Protein AF-A0A5N5I1X7-F1 (afdb_monomer_lite)

InterPro domains:
  IPR004217 Tim10-like [PF02953] (13-69)
  IPR035427 Tim10-like domain superfamily [G3DSA:1.10.287.810] (3-75)
  IPR035427 Tim10-like domain superfamily [SSF144122] (21-71)

Secondary structure (DSSP, 8-state):
--GGGGG-HHHHHHHHHHHHHHHHHHHHHHHHHHHHHHH--S---SS--HHHHHHHHHHHHHHHHHHHHHHTTHHHHHHHHHHHHHHHHHHHHHHHHHHHHHHHHHHHHHHHHHHT--

pLDDT: mean 81.37, std 11.54, range [52.59, 96.69]

Organism: NCBI:txid2448454

Sequence (118 aa):
MDPSAMNNPELLNFINQEKERAMVNEMVGKLTNVCWDKCITGTPGSKFSSSESACLANCARRYLDMRQAALGRKKLDILFTFHKQINFSHQQYEAMARHHQELERAVIESVEEELGLG

Structure (mmCIF, N/CA/C/O backbone):
data_AF-A0A5N5I1X7-F1
#
_entry.id   AF-A0A5N5I1X7-F1
#
loop_
_atom_site.group_PDB
_atom_site.id
_atom_site.type_symbol
_atom_site.label_atom_id
_atom_site.label_alt_id
_atom_site.label_comp_id
_atom_site.label_asym_id
_atom_site.label_entity_id
_atom_site.label_seq_id
_atom_site.pdbx_PDB_ins_code
_atom_site.Cartn_x
_atom_site.Cartn_y
_atom_site.Cartn_z
_atom_site.occupancy
_atom_site.B_iso_or_equiv
_atom_site.auth_seq_id
_atom_site.auth_comp_id
_atom_site.auth_asym_id
_atom_site.auth_atom_id
_atom_site.pdbx_PDB_model_num
ATOM 1 N N . MET A 1 1 ? -16.367 -24.588 19.930 1.00 52.59 1 MET A N 1
ATOM 2 C CA . MET A 1 1 ? -15.413 -23.551 20.377 1.00 52.59 1 MET A CA 1
ATOM 3 C C . MET A 1 1 ? -16.070 -22.839 21.549 1.00 52.59 1 MET A C 1
ATOM 5 O O . MET A 1 1 ? -17.214 -22.436 21.393 1.00 52.59 1 MET A O 1
ATOM 9 N N . ASP A 1 2 ? -15.429 -22.807 22.718 1.00 54.34 2 ASP A N 1
ATOM 10 C CA . ASP A 1 2 ? -15.969 -22.167 23.930 1.00 54.34 2 ASP A CA 1
ATOM 11 C C . ASP A 1 2 ? -16.058 -20.636 23.722 1.00 54.34 2 ASP A C 1
ATOM 13 O O . ASP A 1 2 ? -15.030 -20.019 23.421 1.00 54.34 2 ASP A O 1
ATOM 17 N N . PRO A 1 3 ? -17.246 -20.006 23.840 1.00 61.91 3 PRO A N 1
ATOM 18 C CA . PRO A 1 3 ? -17.434 -18.564 23.629 1.00 61.91 3 PRO A CA 1
ATOM 19 C C . PRO A 1 3 ? -16.609 -17.677 24.575 1.00 61.91 3 PRO A C 1
ATOM 21 O O . PRO A 1 3 ? -16.346 -16.514 24.266 1.00 61.91 3 PRO A O 1
ATOM 24 N N . SER A 1 4 ? -16.179 -18.219 25.716 1.00 63.34 4 SER A N 1
ATOM 25 C CA . SER A 1 4 ? -15.484 -17.481 26.777 1.00 63.34 4 SER A CA 1
ATOM 26 C C . SER A 1 4 ? -14.036 -17.136 26.412 1.00 63.34 4 SER A C 1
ATOM 28 O O . SER A 1 4 ? -13.480 -16.165 26.923 1.00 63.34 4 SER A O 1
ATOM 30 N N . ALA A 1 5 ? -13.429 -17.878 25.478 1.00 61.69 5 ALA A N 1
ATOM 31 C CA . ALA A 1 5 ? -12.057 -17.638 25.034 1.00 61.69 5 ALA A CA 1
ATOM 32 C C . ALA A 1 5 ? -11.905 -16.318 24.251 1.00 61.69 5 ALA A C 1
ATOM 34 O O . ALA A 1 5 ? -10.857 -15.684 24.323 1.00 61.69 5 ALA A O 1
ATOM 35 N N . MET A 1 6 ? -12.952 -15.852 23.556 1.00 61.31 6 MET A N 1
ATOM 36 C CA . MET A 1 6 ? -12.893 -14.643 22.715 1.00 61.31 6 MET A CA 1
ATOM 37 C C . MET A 1 6 ? -12.810 -13.322 23.499 1.00 61.31 6 MET A C 1
ATOM 39 O O . MET A 1 6 ? -12.536 -12.289 22.896 1.00 61.31 6 MET A O 1
ATOM 43 N N . ASN A 1 7 ? -13.017 -13.341 24.820 1.00 72.06 7 ASN A N 1
ATOM 44 C CA . ASN A 1 7 ? -12.900 -12.163 25.688 1.00 72.06 7 ASN A CA 1
ATOM 45 C C . ASN A 1 7 ? -11.587 -12.120 26.490 1.00 72.06 7 ASN A C 1
ATOM 47 O O . ASN A 1 7 ? -11.411 -11.223 27.312 1.00 72.06 7 ASN A O 1
ATOM 51 N N . ASN A 1 8 ? -10.654 -13.056 26.271 1.00 84.69 8 ASN A N 1
ATOM 52 C CA . ASN A 1 8 ? -9.340 -12.987 26.908 1.00 84.69 8 ASN A CA 1
ATOM 53 C C . ASN A 1 8 ? -8.469 -11.921 26.196 1.00 84.69 8 ASN A C 1
ATOM 55 O O . ASN A 1 8 ? -8.126 -12.114 25.025 1.00 84.69 8 ASN A O 1
ATOM 59 N N . PRO A 1 9 ? -8.076 -10.820 26.868 1.00 86.69 9 PRO A N 1
ATOM 60 C CA . PRO A 1 9 ? -7.275 -9.754 26.260 1.00 86.69 9 PRO A CA 1
ATOM 61 C C . PRO A 1 9 ? -5.898 -10.229 25.773 1.00 86.69 9 PRO A C 1
ATOM 63 O O . PRO A 1 9 ? -5.399 -9.721 24.769 1.00 86.69 9 PRO A O 1
ATOM 66 N N . GLU A 1 10 ? -5.300 -11.226 26.427 1.00 89.44 10 GLU A N 1
ATOM 67 C CA . GLU A 1 10 ? -4.031 -11.826 26.002 1.00 89.44 10 GLU A CA 1
ATOM 68 C C . GLU A 1 10 ? -4.204 -12.620 24.703 1.00 89.44 10 GLU A C 1
ATOM 70 O O . GLU A 1 10 ? -3.420 -12.463 23.765 1.00 89.44 10 GLU A O 1
ATOM 75 N N . LEU A 1 11 ? -5.287 -13.399 24.601 1.00 88.06 11 LEU A N 1
ATOM 76 C CA . LEU A 1 11 ? -5.614 -14.131 23.379 1.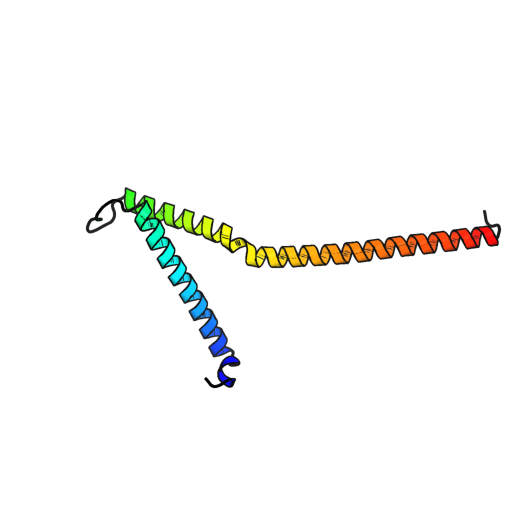00 88.06 11 LEU A CA 1
ATOM 77 C C . LEU A 1 11 ? -5.938 -13.176 22.224 1.00 88.06 11 LEU A C 1
ATOM 79 O O . LEU A 1 11 ? -5.495 -13.405 21.103 1.00 88.06 11 LEU A O 1
ATOM 83 N N . LEU A 1 12 ? -6.674 -12.092 22.482 1.00 87.50 12 LEU A N 1
ATOM 84 C CA . LEU A 1 12 ? -6.961 -11.066 21.475 1.00 87.50 12 LEU A CA 1
ATOM 85 C C . LEU A 1 12 ? -5.679 -10.395 20.970 1.00 87.50 12 LEU A C 1
ATOM 87 O O . LEU A 1 12 ? -5.527 -10.195 19.765 1.00 87.50 12 LEU A O 1
ATOM 91 N N . ASN A 1 13 ? -4.741 -10.083 21.867 1.00 89.88 13 ASN A N 1
ATOM 92 C CA . ASN A 1 13 ? -3.437 -9.543 21.492 1.00 89.88 13 ASN A CA 1
ATOM 93 C C . ASN A 1 13 ? -2.645 -10.535 20.625 1.00 89.88 13 ASN A C 1
ATOM 95 O O . ASN A 1 13 ? -2.148 -10.160 19.564 1.00 89.88 13 ASN A O 1
ATOM 99 N N . PHE A 1 14 ? -2.598 -11.808 21.023 1.00 90.19 14 PHE A N 1
ATOM 100 C CA . PHE A 1 14 ? -1.959 -12.868 20.244 1.00 90.19 14 PHE A CA 1
ATOM 101 C C . PHE A 1 14 ? -2.587 -13.026 18.849 1.00 90.19 14 PHE A C 1
ATOM 103 O O . PHE A 1 14 ? -1.879 -13.032 17.844 1.00 90.19 14 PHE A O 1
ATOM 110 N N . ILE A 1 15 ? -3.920 -13.072 18.762 1.00 90.62 15 ILE A N 1
ATOM 111 C CA . ILE A 1 15 ? -4.647 -13.152 17.486 1.00 90.62 15 ILE A CA 1
ATOM 112 C C . ILE A 1 15 ? -4.317 -11.952 16.592 1.00 90.62 15 ILE A C 1
ATOM 114 O O . ILE A 1 15 ? -4.127 -12.122 15.388 1.00 90.62 15 ILE A O 1
ATOM 118 N N . ASN A 1 16 ? -4.243 -10.744 17.155 1.00 85.44 16 ASN A N 1
ATOM 119 C CA . ASN A 1 16 ? -3.894 -9.550 16.390 1.00 85.44 16 ASN A CA 1
ATOM 120 C C . ASN A 1 16 ? -2.461 -9.623 15.843 1.00 85.44 16 ASN A C 1
ATOM 122 O O . ASN A 1 16 ? -2.260 -9.337 14.664 1.00 85.44 16 ASN A O 1
ATOM 126 N N . GLN A 1 17 ? -1.496 -10.076 16.646 1.00 89.56 17 GLN A N 1
ATOM 127 C CA . GLN A 1 17 ? -0.110 -10.265 16.204 1.00 89.56 17 GLN A CA 1
ATOM 128 C C . GLN A 1 17 ? 0.001 -11.313 15.090 1.00 89.56 17 GLN A C 1
ATOM 130 O O . GLN A 1 17 ? 0.632 -11.067 14.061 1.00 89.56 17 GLN A O 1
ATOM 135 N N . GLU A 1 18 ? -0.662 -12.461 15.240 1.00 92.12 18 GLU A N 1
ATOM 136 C CA . GLU A 1 18 ? -0.658 -13.503 14.208 1.00 92.12 18 GLU A CA 1
ATOM 137 C C . GLU A 1 18 ? -1.371 -13.050 12.931 1.00 92.12 18 GLU A C 1
ATOM 139 O O . GLU A 1 18 ? -0.938 -13.366 11.822 1.00 92.12 18 GLU A O 1
ATOM 144 N N . LYS A 1 19 ? -2.424 -12.238 13.057 1.00 85.06 19 LYS A N 1
ATOM 145 C CA . LYS A 1 19 ? -3.097 -11.620 11.913 1.00 85.06 19 LYS A CA 1
ATOM 146 C C . LYS A 1 19 ? -2.174 -10.659 11.168 1.00 85.06 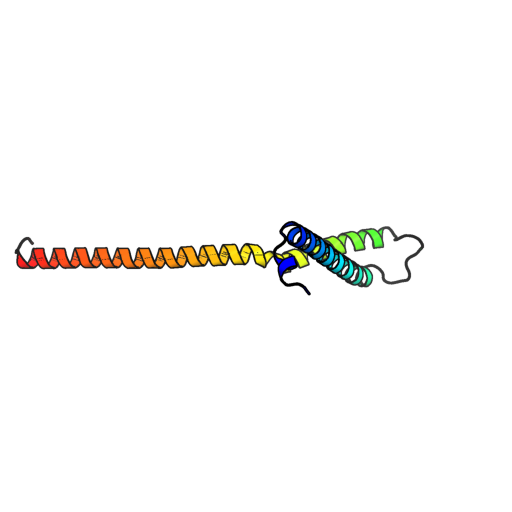19 LYS A C 1
ATOM 148 O O . LYS A 1 19 ? -2.118 -10.713 9.941 1.00 85.06 19 LYS A O 1
ATOM 153 N N . GLU A 1 20 ? -1.443 -9.803 11.878 1.00 82.75 20 GLU A N 1
ATOM 154 C CA . GLU A 1 20 ? -0.442 -8.918 11.270 1.00 82.75 20 GLU A CA 1
ATOM 155 C C . GLU A 1 20 ? 0.653 -9.724 10.566 1.00 82.75 20 GLU A C 1
ATOM 157 O O . GLU A 1 20 ? 0.985 -9.452 9.409 1.00 82.75 20 GLU A O 1
ATOM 162 N N . ARG A 1 21 ? 1.151 -10.781 11.213 1.00 86.62 21 ARG A N 1
ATOM 163 C CA . ARG A 1 21 ? 2.153 -11.682 10.640 1.00 86.62 21 ARG A CA 1
ATOM 164 C C . ARG A 1 21 ? 1.649 -12.378 9.375 1.00 86.62 21 ARG A C 1
ATOM 166 O O . ARG A 1 21 ? 2.365 -12.424 8.375 1.00 86.62 21 ARG A O 1
ATOM 173 N N . ALA A 1 22 ? 0.412 -12.869 9.386 1.00 89.62 22 ALA A N 1
ATOM 174 C CA . ALA A 1 22 ? -0.227 -13.478 8.224 1.00 89.62 22 ALA A CA 1
ATOM 175 C C . ALA A 1 22 ? -0.366 -12.481 7.063 1.00 89.62 22 ALA A C 1
ATOM 177 O O . ALA A 1 22 ? -0.054 -12.824 5.923 1.00 89.62 22 ALA A O 1
ATOM 178 N N . MET A 1 23 ? -0.751 -11.231 7.348 1.00 83.56 23 MET A N 1
ATOM 179 C CA . MET A 1 23 ? -0.830 -10.168 6.340 1.00 83.56 23 MET A CA 1
ATOM 180 C C . MET A 1 23 ? 0.535 -9.849 5.721 1.00 83.56 23 MET A C 1
ATOM 182 O O . MET A 1 23 ? 0.635 -9.689 4.502 1.00 83.56 23 MET A O 1
ATOM 186 N N . VAL A 1 24 ? 1.594 -9.772 6.535 1.00 84.50 24 VAL A N 1
ATOM 187 C CA . VAL A 1 24 ? 2.963 -9.555 6.040 1.00 84.50 24 VAL A CA 1
ATOM 188 C C . VAL A 1 24 ? 3.407 -10.724 5.164 1.00 84.50 24 VAL A C 1
ATOM 190 O O . VAL A 1 24 ? 3.907 -10.496 4.065 1.00 84.50 24 VAL A O 1
ATOM 193 N N . ASN A 1 25 ? 3.165 -11.963 5.593 1.00 88.69 25 ASN A N 1
ATOM 194 C CA . ASN A 1 25 ? 3.511 -13.156 4.818 1.00 88.69 25 ASN A CA 1
ATOM 195 C C . ASN A 1 25 ? 2.783 -13.196 3.465 1.00 88.69 25 ASN A C 1
ATOM 197 O O . ASN A 1 25 ? 3.400 -13.480 2.437 1.00 88.69 25 ASN A O 1
ATOM 201 N N . GLU A 1 26 ? 1.493 -12.853 3.437 1.00 88.62 26 GLU A N 1
ATOM 202 C CA . GLU A 1 26 ? 0.721 -12.750 2.195 1.00 88.62 26 GLU A CA 1
ATOM 203 C C . GLU A 1 26 ? 1.287 -11.661 1.269 1.00 88.62 26 GLU A C 1
ATOM 205 O O . GLU A 1 26 ? 1.423 -11.861 0.058 1.00 88.62 26 GLU A O 1
ATOM 210 N N . MET A 1 27 ? 1.644 -10.502 1.832 1.00 86.44 27 MET A N 1
ATOM 211 C CA . MET A 1 27 ? 2.246 -9.407 1.076 1.00 86.44 27 MET A CA 1
ATOM 212 C C . MET A 1 27 ? 3.590 -9.814 0.470 1.00 86.44 27 MET A C 1
ATOM 214 O O . MET A 1 27 ? 3.816 -9.538 -0.709 1.00 86.44 27 MET A O 1
ATOM 218 N N . VAL A 1 28 ? 4.450 -10.470 1.254 1.00 88.12 28 VAL A N 1
ATOM 219 C CA . VAL A 1 28 ? 5.748 -10.986 0.802 1.00 88.12 28 VAL A CA 1
ATOM 220 C C . VAL A 1 28 ? 5.547 -11.982 -0.333 1.00 88.12 28 VAL A C 1
ATOM 222 O O . VAL A 1 28 ? 6.151 -11.799 -1.382 1.00 88.12 28 VAL A O 1
ATOM 225 N N . GLY A 1 29 ? 4.639 -12.954 -0.194 1.00 90.31 29 GLY A N 1
ATOM 226 C CA . GLY A 1 29 ? 4.362 -13.924 -1.259 1.00 90.31 29 GLY A CA 1
ATOM 227 C C . GLY A 1 29 ? 3.910 -13.267 -2.568 1.00 90.31 29 GLY A C 1
ATOM 228 O O . GLY A 1 29 ? 4.404 -13.603 -3.644 1.00 90.31 29 GLY A O 1
ATOM 229 N N . LYS A 1 30 ? 3.022 -12.266 -2.493 1.00 88.50 30 LYS A N 1
ATOM 230 C CA . LYS A 1 30 ? 2.581 -11.514 -3.681 1.00 88.50 30 LYS A CA 1
ATOM 231 C C . LYS A 1 30 ? 3.706 -10.693 -4.309 1.00 88.50 30 LYS A C 1
ATOM 233 O O . LYS A 1 30 ? 3.820 -10.668 -5.531 1.00 88.50 30 LYS A O 1
ATOM 238 N N . LEU A 1 31 ? 4.518 -10.030 -3.487 1.00 89.12 31 LEU A N 1
ATOM 239 C CA . LEU A 1 31 ? 5.685 -9.278 -3.943 1.00 89.12 31 LEU A CA 1
ATOM 240 C C . LEU A 1 31 ? 6.671 -10.209 -4.650 1.00 89.12 31 LEU A C 1
ATOM 242 O O . LEU A 1 31 ? 7.104 -9.890 -5.754 1.00 89.12 31 LEU A O 1
ATOM 246 N N . THR A 1 32 ? 6.967 -11.368 -4.054 1.00 89.62 32 THR A N 1
ATOM 247 C CA . THR A 1 32 ? 7.841 -12.388 -4.637 1.00 89.62 32 THR A CA 1
ATOM 248 C C . THR A 1 32 ? 7.343 -12.806 -6.011 1.00 89.62 32 THR A C 1
ATOM 250 O O . THR A 1 32 ? 8.108 -12.688 -6.957 1.00 89.62 32 THR A O 1
ATOM 253 N N . ASN A 1 33 ? 6.072 -13.193 -6.156 1.00 92.81 33 ASN A N 1
ATOM 254 C CA . ASN A 1 33 ? 5.528 -13.617 -7.451 1.00 92.81 33 ASN A CA 1
ATOM 255 C C . ASN A 1 33 ? 5.616 -12.503 -8.506 1.00 92.81 33 ASN A C 1
ATOM 257 O O . ASN A 1 33 ? 6.170 -12.699 -9.582 1.00 92.81 33 ASN A O 1
ATOM 261 N N . VAL A 1 34 ? 5.138 -11.298 -8.176 1.00 93.88 34 VAL A N 1
ATOM 262 C CA . VAL A 1 34 ? 5.120 -10.169 -9.121 1.00 93.88 34 VAL A CA 1
ATOM 263 C C . VAL A 1 34 ? 6.527 -9.757 -9.546 1.00 93.88 34 VAL A C 1
ATOM 265 O O . VAL A 1 34 ? 6.751 -9.436 -10.714 1.00 93.88 34 VAL A O 1
ATOM 268 N N . CYS A 1 35 ? 7.469 -9.708 -8.605 1.00 92.56 35 CYS A N 1
ATOM 269 C CA . CYS A 1 35 ? 8.832 -9.293 -8.904 1.00 92.56 35 CYS A CA 1
ATOM 270 C C . CYS A 1 35 ? 9.649 -10.391 -9.568 1.00 92.56 35 CYS A C 1
ATOM 272 O O . CYS A 1 35 ? 10.503 -10.071 -10.392 1.00 92.56 35 CYS A O 1
ATOM 274 N N . TRP A 1 36 ? 9.352 -11.655 -9.279 1.00 93.94 36 TRP A N 1
ATOM 275 C CA . TRP A 1 36 ? 9.934 -12.787 -9.982 1.00 93.94 36 TRP A CA 1
ATOM 276 C C . TRP A 1 36 ? 9.608 -12.725 -11.474 1.00 93.94 36 TRP A C 1
ATOM 278 O O . TRP A 1 36 ? 10.527 -12.613 -12.279 1.00 93.94 36 TRP A O 1
ATOM 288 N N . ASP A 1 37 ? 8.323 -12.641 -11.832 1.00 94.06 37 ASP A N 1
ATOM 289 C CA . ASP A 1 37 ? 7.873 -12.612 -13.233 1.00 94.06 37 ASP A CA 1
ATOM 290 C C . ASP A 1 37 ? 8.436 -11.423 -14.029 1.00 94.06 37 ASP A C 1
ATOM 292 O O . ASP A 1 37 ? 8.582 -11.481 -15.249 1.00 94.06 37 ASP A O 1
ATOM 296 N N . LYS A 1 38 ? 8.737 -10.311 -13.348 1.00 93.94 38 LYS A N 1
ATOM 297 C CA . LYS A 1 38 ? 9.266 -9.092 -13.977 1.00 93.94 38 LYS A CA 1
ATOM 298 C C . LYS A 1 38 ? 10.779 -9.087 -14.127 1.00 93.94 38 LYS A C 1
ATOM 300 O O . LYS A 1 38 ? 11.281 -8.491 -15.076 1.00 93.94 38 LYS A O 1
ATOM 305 N N . CYS A 1 39 ? 11.493 -9.655 -13.163 1.00 92.38 39 CYS A N 1
ATOM 306 C CA . CYS A 1 39 ? 12.941 -9.504 -13.066 1.00 92.38 39 CYS A CA 1
ATOM 307 C C . CYS A 1 39 ? 13.708 -10.753 -13.486 1.00 92.38 39 CYS A C 1
ATOM 309 O O . CYS A 1 39 ? 14.856 -10.629 -13.905 1.00 92.38 39 CYS A O 1
ATOM 311 N N . ILE A 1 40 ? 13.095 -11.932 -13.386 1.00 93.50 40 ILE A N 1
ATOM 312 C CA . ILE A 1 40 ? 13.737 -13.215 -13.657 1.00 93.50 40 ILE A CA 1
ATOM 313 C C . ILE A 1 40 ? 13.160 -13.774 -14.958 1.00 93.50 40 ILE A C 1
ATOM 315 O O . ILE A 1 40 ? 12.062 -14.318 -14.997 1.00 93.50 40 ILE A O 1
ATOM 319 N N . THR A 1 41 ? 13.900 -13.599 -16.052 1.00 87.00 41 THR A N 1
ATOM 320 C CA . THR A 1 41 ? 13.464 -13.969 -17.415 1.00 87.00 41 THR A CA 1
ATOM 321 C C . THR A 1 41 ? 14.001 -15.323 -17.884 1.00 87.00 41 THR A C 1
ATOM 323 O O . THR A 1 41 ? 13.635 -15.805 -18.954 1.00 87.00 41 THR A O 1
ATOM 326 N N . GLY A 1 42 ? 14.855 -15.956 -17.082 1.00 82.38 42 GLY A N 1
ATOM 327 C CA . GLY A 1 42 ? 15.440 -17.266 -17.341 1.00 82.38 42 GLY A CA 1
ATOM 328 C C . GLY A 1 42 ? 15.671 -18.026 -16.041 1.00 82.38 42 GLY A C 1
ATOM 329 O O . GLY A 1 42 ? 15.225 -17.604 -14.980 1.00 82.38 42 GLY A O 1
ATOM 330 N N . THR A 1 43 ? 16.373 -19.157 -16.109 1.00 83.00 43 THR A N 1
ATOM 331 C CA . THR A 1 43 ? 16.780 -19.870 -14.890 1.00 83.00 43 THR A CA 1
ATOM 332 C C . THR A 1 43 ? 17.916 -19.089 -14.222 1.00 83.00 43 THR A C 1
ATOM 334 O O . THR A 1 43 ? 18.982 -18.972 -14.833 1.00 83.00 43 THR A O 1
ATOM 337 N N . PRO A 1 44 ? 17.723 -18.539 -13.009 1.00 75.19 44 PRO A N 1
ATOM 338 C CA . PRO A 1 44 ? 18.792 -17.838 -12.317 1.00 75.19 44 PRO A CA 1
ATOM 339 C C . PRO A 1 44 ?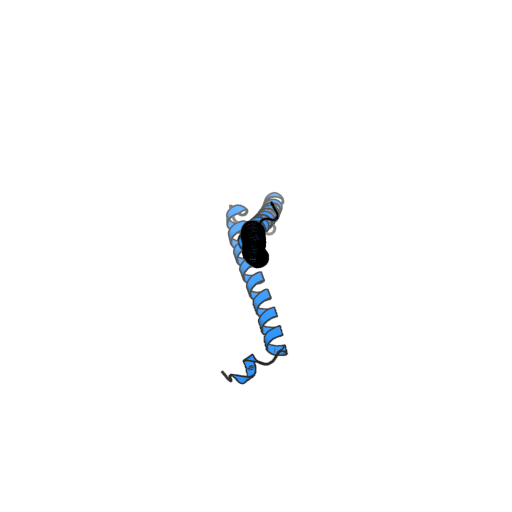 19.916 -18.816 -11.954 1.00 75.19 44 PRO A C 1
ATOM 341 O O . PRO A 1 44 ? 19.684 -20.003 -11.718 1.00 75.19 44 PRO A O 1
ATOM 344 N N . GLY A 1 45 ? 21.150 -18.313 -11.918 1.00 75.88 45 GLY A N 1
ATOM 345 C CA . GLY A 1 45 ? 22.301 -19.090 -11.464 1.00 75.88 45 GLY A CA 1
ATOM 346 C C . GLY A 1 45 ? 22.262 -19.362 -9.954 1.00 75.88 45 GLY A C 1
ATOM 347 O O . GLY A 1 45 ? 21.275 -19.108 -9.270 1.00 75.88 45 GLY A O 1
ATOM 348 N N . SER A 1 46 ? 23.385 -19.807 -9.385 1.00 85.88 46 SER A N 1
ATOM 349 C CA . SER A 1 46 ? 23.520 -19.994 -7.927 1.00 85.88 46 SER A CA 1
ATOM 350 C C . SER A 1 46 ? 23.359 -18.700 -7.115 1.00 85.88 46 SER A C 1
ATOM 352 O O . SER A 1 46 ? 23.197 -18.746 -5.895 1.00 85.88 46 SER A O 1
ATOM 354 N N . LYS A 1 47 ? 23.419 -17.544 -7.785 1.00 86.31 47 LYS A N 1
ATOM 355 C CA . LYS A 1 47 ? 23.176 -16.207 -7.245 1.00 86.31 47 LYS A CA 1
ATOM 356 C C . LYS A 1 47 ? 22.491 -15.359 -8.309 1.00 86.31 47 LYS A C 1
ATOM 358 O O . LYS A 1 47 ? 22.713 -15.570 -9.501 1.00 86.31 47 LYS A O 1
ATOM 363 N N . PHE A 1 48 ? 21.733 -14.362 -7.866 1.00 88.19 48 PHE A N 1
ATOM 364 C CA . PHE A 1 48 ? 21.250 -13.316 -8.755 1.00 88.19 48 PHE A CA 1
ATOM 365 C C . PHE A 1 48 ? 22.423 -12.501 -9.296 1.00 88.19 48 PHE A C 1
ATOM 367 O O . PHE A 1 48 ? 2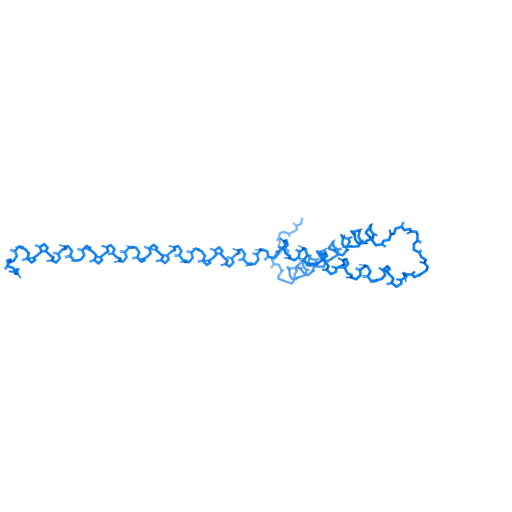3.359 -12.156 -8.569 1.00 88.19 48 PHE A O 1
ATOM 374 N N . SER A 1 49 ? 22.348 -12.167 -10.576 1.00 90.25 49 SER A N 1
ATOM 375 C CA . SER A 1 49 ? 23.214 -11.173 -11.191 1.00 90.25 49 SER A CA 1
ATOM 376 C C . SER A 1 49 ? 22.982 -9.787 -10.571 1.00 90.25 49 SER A C 1
ATOM 378 O O . SER A 1 49 ? 22.013 -9.537 -9.840 1.00 90.25 49 SER A O 1
ATOM 380 N N . SER A 1 50 ? 23.885 -8.850 -10.856 1.00 93.19 50 SER A N 1
ATOM 381 C CA . SER A 1 50 ? 23.765 -7.469 -10.381 1.00 93.19 50 SER A CA 1
ATOM 382 C C . SER A 1 50 ? 22.510 -6.776 -10.923 1.00 93.19 50 SER A C 1
ATOM 384 O O . SER A 1 50 ? 21.855 -6.038 -10.186 1.00 93.19 50 SER A O 1
ATOM 386 N N . SER A 1 51 ? 22.133 -7.051 -12.174 1.00 93.12 51 SER A N 1
ATOM 387 C CA . SER A 1 51 ? 20.927 -6.505 -12.802 1.00 93.12 51 SER A CA 1
ATOM 388 C C . SER A 1 51 ? 19.646 -7.107 -12.222 1.00 93.12 51 SER A C 1
ATOM 390 O O . SER A 1 51 ? 18.713 -6.359 -11.937 1.00 93.12 51 SER A O 1
ATOM 392 N N . GLU A 1 52 ? 19.605 -8.418 -11.968 1.00 91.81 52 GLU A N 1
ATOM 393 C CA . GLU A 1 52 ? 18.459 -9.080 -11.322 1.00 91.81 52 GLU A CA 1
ATOM 394 C C . GLU A 1 52 ? 18.253 -8.564 -9.896 1.00 91.81 52 GLU A C 1
ATOM 396 O O . GLU A 1 52 ? 17.140 -8.197 -9.525 1.00 91.81 52 GLU A O 1
ATOM 401 N N . SER A 1 53 ? 19.331 -8.445 -9.115 1.00 94.00 53 SER A N 1
ATOM 402 C CA . SER A 1 53 ? 19.271 -7.915 -7.747 1.00 94.00 53 SER A CA 1
ATOM 403 C C . SER A 1 53 ? 18.771 -6.467 -7.719 1.00 94.00 53 SER A C 1
ATOM 405 O O . SER A 1 53 ? 17.903 -6.117 -6.917 1.00 94.00 53 SER A O 1
ATOM 407 N N . ALA A 1 54 ? 19.272 -5.625 -8.631 1.00 95.81 54 ALA A N 1
ATOM 408 C CA . ALA A 1 54 ? 18.811 -4.247 -8.776 1.00 95.81 54 ALA A CA 1
ATOM 409 C C . ALA A 1 54 ? 17.345 -4.176 -9.237 1.00 95.81 54 ALA A C 1
ATOM 411 O O . ALA A 1 54 ? 16.578 -3.352 -8.734 1.00 95.81 54 ALA A O 1
ATOM 412 N N . CYS A 1 55 ? 16.925 -5.049 -10.157 1.00 94.38 55 CYS A N 1
ATOM 413 C CA . CYS A 1 55 ? 15.536 -5.134 -10.597 1.00 94.38 55 CYS A CA 1
ATOM 414 C C . CYS A 1 55 ? 14.609 -5.525 -9.443 1.00 94.38 55 CYS A C 1
ATOM 416 O O . CYS A 1 55 ? 13.615 -4.840 -9.210 1.00 94.38 55 CYS A O 1
ATOM 418 N N . LEU A 1 56 ? 14.951 -6.570 -8.682 1.00 95.00 56 LEU A N 1
ATOM 419 C CA . LEU A 1 56 ? 14.158 -7.046 -7.546 1.00 95.00 56 LEU A CA 1
ATOM 420 C C . LEU A 1 56 ? 13.996 -5.958 -6.478 1.00 95.00 56 LEU A C 1
ATOM 422 O O . LEU A 1 56 ? 12.880 -5.728 -6.012 1.00 95.00 56 LEU A O 1
ATOM 426 N N . ALA A 1 57 ? 15.070 -5.233 -6.144 1.00 94.88 57 ALA A N 1
ATOM 427 C CA . ALA A 1 57 ? 15.016 -4.118 -5.198 1.00 94.88 57 ALA A CA 1
ATOM 428 C C . ALA A 1 57 ? 14.082 -2.991 -5.680 1.00 94.88 57 ALA A C 1
ATOM 430 O O . ALA A 1 57 ? 13.232 -2.509 -4.924 1.00 94.88 57 ALA A O 1
ATOM 431 N N . ASN A 1 58 ? 14.189 -2.608 -6.956 1.00 96.69 58 ASN A N 1
ATOM 432 C CA . ASN A 1 58 ? 13.327 -1.590 -7.558 1.00 96.69 58 ASN A CA 1
ATOM 433 C C . ASN A 1 58 ? 11.864 -2.04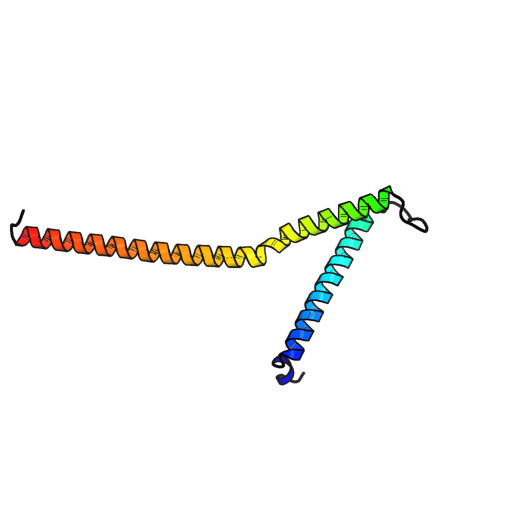6 -7.640 1.00 96.69 58 ASN A C 1
ATOM 435 O O . ASN A 1 58 ? 10.956 -1.285 -7.296 1.00 96.69 58 ASN A O 1
ATOM 439 N N . CYS A 1 59 ? 11.623 -3.290 -8.052 1.00 93.25 59 CYS A N 1
ATOM 440 C CA . CYS A 1 59 ? 10.289 -3.867 -8.127 1.00 93.25 59 CYS A CA 1
ATOM 441 C C . CYS A 1 59 ? 9.625 -3.922 -6.748 1.00 93.25 59 CYS A C 1
ATOM 443 O O . CYS A 1 59 ? 8.495 -3.456 -6.603 1.00 93.25 59 CYS A O 1
ATOM 445 N N . ALA A 1 60 ? 10.338 -4.408 -5.727 1.00 93.12 60 ALA A N 1
ATOM 446 C CA . ALA A 1 60 ? 9.846 -4.467 -4.356 1.00 93.12 60 ALA A CA 1
ATOM 447 C C . ALA A 1 60 ? 9.448 -3.075 -3.848 1.00 93.12 60 ALA A C 1
ATOM 449 O O . ALA A 1 60 ? 8.347 -2.899 -3.323 1.00 93.12 60 ALA A O 1
ATOM 450 N N . ARG A 1 61 ? 10.301 -2.064 -4.072 1.00 91.81 61 ARG A N 1
ATOM 451 C CA . ARG A 1 61 ? 10.012 -0.677 -3.689 1.00 91.81 61 ARG A CA 1
ATOM 452 C C . ARG A 1 61 ? 8.743 -0.158 -4.366 1.00 91.81 61 ARG A C 1
ATOM 454 O O . ARG A 1 61 ? 7.846 0.326 -3.686 1.00 91.81 61 ARG A O 1
ATOM 461 N N . ARG A 1 62 ? 8.635 -0.308 -5.689 1.00 92.50 62 ARG A N 1
ATOM 462 C CA . ARG A 1 62 ? 7.470 0.149 -6.468 1.00 92.50 62 ARG A CA 1
ATOM 463 C C . ARG A 1 62 ? 6.187 -0.598 -6.119 1.00 92.50 62 ARG A C 1
ATOM 465 O O . ARG A 1 62 ? 5.127 0.020 -6.070 1.00 92.50 62 ARG A O 1
ATOM 472 N N . TYR A 1 63 ? 6.271 -1.898 -5.849 1.00 89.00 63 TYR A N 1
ATOM 473 C CA . TYR A 1 63 ? 5.133 -2.691 -5.400 1.00 89.00 63 TYR A CA 1
ATOM 474 C C . TYR A 1 63 ? 4.624 -2.183 -4.050 1.00 89.00 63 TYR A C 1
ATOM 476 O O . TYR A 1 63 ? 3.432 -1.923 -3.913 1.00 89.00 63 TYR A O 1
ATOM 484 N N . LEU A 1 64 ? 5.512 -1.963 -3.077 1.00 87.00 64 LEU A N 1
ATOM 485 C CA . LEU A 1 64 ? 5.128 -1.410 -1.778 1.00 87.00 64 LEU A CA 1
ATOM 486 C C . LEU A 1 64 ? 4.541 -0.002 -1.907 1.00 87.00 64 LEU A C 1
ATOM 488 O O . LEU A 1 64 ? 3.496 0.244 -1.317 1.00 87.00 64 LEU A O 1
ATOM 492 N N . ASP A 1 65 ? 5.127 0.876 -2.725 1.00 86.25 65 ASP A N 1
ATOM 493 C CA . ASP A 1 65 ? 4.592 2.224 -2.965 1.00 86.25 65 ASP A CA 1
ATOM 494 C C . ASP A 1 65 ? 3.174 2.166 -3.574 1.00 86.25 65 ASP A C 1
ATOM 496 O O . ASP A 1 65 ? 2.265 2.867 -3.129 1.00 86.25 65 ASP A O 1
ATOM 500 N N . MET A 1 66 ? 2.940 1.274 -4.546 1.00 86.38 66 MET A N 1
ATOM 501 C CA . MET A 1 66 ? 1.620 1.064 -5.154 1.00 86.38 66 MET A CA 1
ATOM 502 C C . MET A 1 66 ? 0.613 0.478 -4.158 1.00 86.38 66 MET A C 1
ATOM 504 O O . MET A 1 66 ? -0.527 0.939 -4.079 1.00 86.38 66 MET A O 1
ATOM 508 N N . ARG A 1 67 ? 1.021 -0.521 -3.367 1.00 79.94 67 ARG A N 1
ATOM 509 C CA . ARG A 1 67 ? 0.166 -1.138 -2.346 1.00 79.94 67 ARG A CA 1
ATOM 510 C C . ARG A 1 67 ? -0.152 -0.158 -1.227 1.00 79.94 67 ARG A C 1
ATOM 512 O O . ARG A 1 67 ? -1.286 -0.146 -0.768 1.00 79.94 67 ARG A O 1
ATOM 519 N N . GLN A 1 68 ? 0.793 0.686 -0.825 1.00 76.75 68 GLN A N 1
ATOM 520 C CA . GLN A 1 68 ? 0.569 1.761 0.139 1.00 76.75 68 GLN A CA 1
ATOM 521 C C . GLN A 1 68 ? -0.346 2.842 -0.429 1.00 76.75 68 GLN A C 1
ATOM 523 O O . GLN A 1 68 ? -1.242 3.281 0.277 1.00 76.75 68 GLN A O 1
ATOM 528 N N . ALA A 1 69 ? -0.216 3.214 -1.703 1.00 74.75 69 ALA A N 1
ATOM 529 C CA . ALA A 1 69 ? -1.169 4.116 -2.349 1.00 74.75 69 ALA A CA 1
ATOM 530 C C . ALA A 1 69 ? -2.585 3.504 -2.430 1.00 74.75 69 ALA A C 1
ATOM 532 O O . ALA A 1 69 ? -3.580 4.200 -2.234 1.00 74.75 69 ALA A O 1
ATOM 533 N N . ALA A 1 70 ? -2.690 2.189 -2.656 1.00 68.06 70 ALA A N 1
ATOM 534 C CA . ALA A 1 70 ? -3.964 1.470 -2.698 1.00 68.06 70 ALA A CA 1
ATOM 535 C C . ALA A 1 70 ? -4.597 1.254 -1.305 1.00 68.06 70 ALA A C 1
ATOM 537 O O . ALA A 1 70 ? -5.818 1.331 -1.166 1.00 68.06 70 ALA A O 1
ATOM 538 N N . LEU A 1 71 ? -3.784 0.981 -0.276 1.00 65.69 71 LEU A N 1
ATOM 539 C CA . LEU A 1 71 ? -4.208 0.712 1.109 1.00 65.69 71 LEU A CA 1
ATOM 540 C C . LEU A 1 71 ? -4.289 1.973 1.982 1.00 65.69 71 LEU A C 1
ATOM 542 O O . LEU A 1 71 ? -5.018 1.985 2.975 1.00 65.69 71 LEU A O 1
ATOM 546 N N . GLY A 1 72 ? -3.579 3.038 1.608 1.00 55.72 72 GLY A N 1
ATOM 547 C CA . GLY A 1 72 ? -3.406 4.294 2.347 1.00 55.72 72 GLY A CA 1
ATOM 548 C C . GLY A 1 72 ? -4.679 5.111 2.539 1.00 55.72 72 GLY A C 1
ATOM 549 O O . GLY A 1 72 ? -4.642 6.182 3.135 1.00 55.72 72 GLY A O 1
ATOM 550 N N . ARG A 1 73 ? -5.821 4.596 2.089 1.00 57.81 73 ARG A N 1
ATOM 551 C CA . ARG A 1 73 ? -7.119 5.227 2.275 1.00 57.81 73 ARG A CA 1
ATOM 552 C C . ARG A 1 73 ? -7.836 4.819 3.560 1.00 57.81 73 ARG A C 1
ATOM 554 O O . ARG A 1 73 ? -8.618 5.600 4.049 1.00 57.81 73 ARG A O 1
ATOM 561 N N . LYS A 1 74 ? -7.531 3.712 4.251 1.00 57.06 74 LYS A N 1
ATOM 562 C CA . LYS A 1 74 ? -8.400 3.318 5.393 1.00 57.06 74 LYS A CA 1
ATOM 563 C C . LYS A 1 74 ? -8.353 4.243 6.621 1.00 57.06 74 LYS A C 1
ATOM 565 O O . LYS A 1 74 ? -9.395 4.581 7.168 1.00 57.06 74 LYS A O 1
ATOM 570 N N . LYS A 1 75 ? -7.163 4.655 7.070 1.00 55.50 75 LYS A N 1
ATOM 571 C CA . LYS A 1 75 ? -7.020 5.554 8.237 1.00 55.50 75 LYS A CA 1
ATOM 572 C C . LYS A 1 75 ? -7.363 7.001 7.879 1.00 55.50 75 LYS A C 1
ATOM 574 O O . LYS A 1 75 ? -7.939 7.723 8.687 1.00 55.50 75 LYS A O 1
ATOM 579 N N . LEU A 1 76 ? -7.019 7.388 6.652 1.00 56.16 76 LEU A N 1
ATOM 580 C CA . LEU A 1 76 ? -7.256 8.718 6.121 1.00 56.16 76 LEU A CA 1
ATOM 581 C C . LEU A 1 76 ? -8.746 8.919 5.802 1.00 56.16 76 LEU A C 1
ATOM 583 O O . LEU A 1 76 ? -9.300 9.913 6.238 1.00 56.16 76 LEU A O 1
ATOM 587 N N . ASP A 1 77 ? -9.433 7.948 5.192 1.00 61.47 77 ASP A N 1
ATOM 588 C CA . ASP A 1 77 ? -10.878 7.996 4.910 1.00 61.47 77 ASP A CA 1
ATOM 589 C C . ASP A 1 77 ? -11.702 8.129 6.188 1.00 61.47 77 ASP A C 1
ATOM 591 O O . ASP A 1 77 ? -12.673 8.874 6.197 1.00 61.47 77 ASP A O 1
ATOM 595 N N . ILE A 1 78 ? -11.319 7.457 7.279 1.00 65.88 78 ILE A N 1
ATOM 596 C CA . ILE A 1 78 ? -11.993 7.620 8.573 1.00 65.88 78 ILE A CA 1
ATOM 597 C C . ILE A 1 78 ? -11.817 9.059 9.066 1.00 65.88 78 ILE A C 1
ATOM 599 O O . ILE A 1 78 ? -12.813 9.714 9.351 1.00 65.88 78 ILE A O 1
ATOM 603 N N . LEU A 1 79 ? -10.589 9.594 9.091 1.00 64.25 79 LEU A N 1
ATOM 604 C CA . LEU A 1 79 ? -10.352 10.990 9.479 1.00 64.25 79 LEU A CA 1
ATOM 605 C C . LEU A 1 79 ? -11.057 11.997 8.558 1.00 64.25 79 LEU A C 1
ATOM 607 O O . LEU A 1 79 ? -11.627 12.959 9.057 1.00 64.25 79 LEU A O 1
ATOM 611 N N . PHE A 1 80 ? -11.066 11.779 7.243 1.00 64.31 80 PHE A N 1
ATOM 612 C CA . PHE A 1 80 ? -11.767 12.633 6.282 1.00 64.31 80 PHE A CA 1
ATOM 613 C C . PHE A 1 80 ? -13.284 12.524 6.426 1.00 64.31 80 PHE A C 1
ATOM 615 O O . PHE A 1 80 ? -13.970 13.534 6.317 1.00 64.31 80 PHE A O 1
ATOM 622 N N . THR A 1 81 ? -13.814 11.336 6.719 1.00 60.38 81 THR A N 1
ATOM 623 C CA . THR A 1 81 ? -15.242 11.126 6.991 1.00 60.38 81 THR A CA 1
ATOM 624 C C . THR A 1 81 ? -15.638 11.800 8.302 1.00 60.38 81 THR A C 1
ATOM 626 O O . THR A 1 81 ? -16.629 12.519 8.326 1.00 60.38 81 THR A O 1
ATOM 629 N N . PHE A 1 82 ? -14.834 11.669 9.363 1.00 70.88 82 PHE A N 1
ATOM 630 C CA . PHE A 1 82 ? -15.045 12.374 10.631 1.00 70.88 82 PHE A CA 1
ATOM 631 C C . PHE A 1 82 ? -14.929 13.893 10.470 1.00 70.88 82 PHE A C 1
ATOM 633 O O . PHE A 1 82 ? -15.789 14.619 10.953 1.00 70.88 82 PHE A O 1
ATOM 640 N N . HIS A 1 83 ? -13.923 14.389 9.748 1.00 78.56 83 HIS A N 1
ATOM 641 C CA . HIS A 1 83 ? -13.753 15.818 9.480 1.00 78.56 83 HIS A CA 1
ATOM 642 C C . HIS A 1 83 ? -14.910 16.379 8.642 1.00 78.56 83 HIS A C 1
ATOM 644 O O . HIS A 1 83 ? -15.452 17.434 8.960 1.00 78.56 83 HIS A O 1
ATOM 650 N N . LYS A 1 84 ? -15.357 15.643 7.616 1.00 72.81 84 LYS A N 1
ATOM 651 C CA . LYS A 1 84 ? -16.535 15.997 6.815 1.00 72.81 84 LYS A CA 1
ATOM 652 C C . LYS A 1 84 ? -17.813 15.997 7.657 1.00 72.81 84 LYS A C 1
ATOM 654 O O . LYS A 1 84 ? -18.616 16.911 7.508 1.00 72.81 84 LYS A O 1
ATOM 659 N N . GLN A 1 85 ? -17.980 15.024 8.555 1.00 71.88 85 GLN A N 1
ATOM 660 C CA . GLN A 1 85 ? -19.121 14.950 9.469 1.00 71.88 85 GLN A CA 1
ATOM 661 C C . GLN A 1 85 ? -19.131 16.122 10.460 1.00 71.88 85 GLN A C 1
ATOM 663 O O . GLN A 1 85 ? -20.170 16.744 10.650 1.00 71.88 85 GLN A O 1
ATOM 668 N N . ILE A 1 86 ? -17.978 16.462 11.046 1.00 79.44 86 ILE A N 1
ATOM 669 C CA . ILE A 1 86 ? -17.834 17.602 11.963 1.00 79.44 86 ILE A CA 1
ATOM 670 C C . ILE A 1 86 ? -18.137 18.919 11.238 1.00 79.44 86 ILE A C 1
ATOM 672 O O . ILE A 1 86 ? -18.911 19.723 11.751 1.00 79.44 86 ILE A O 1
ATOM 676 N N . ASN A 1 87 ? -17.601 19.119 10.029 1.00 74.12 87 ASN A N 1
ATOM 677 C CA . ASN A 1 87 ? -17.871 20.324 9.239 1.00 74.12 87 ASN A CA 1
ATOM 678 C C . ASN A 1 87 ? -19.348 20.433 8.828 1.00 74.12 87 ASN A C 1
ATOM 680 O O . ASN A 1 87 ? -19.903 21.527 8.858 1.00 74.12 87 ASN A O 1
ATOM 684 N N . PHE A 1 88 ? -20.002 19.316 8.489 1.00 69.50 88 PHE A N 1
ATOM 685 C CA . PHE A 1 88 ? -21.432 19.302 8.170 1.00 69.50 88 PHE A CA 1
ATOM 686 C C . PHE A 1 88 ? -22.286 19.693 9.384 1.00 69.50 88 PHE A C 1
ATOM 688 O O . PHE A 1 88 ? -23.159 20.550 9.266 1.00 69.50 88 PHE A O 1
ATOM 695 N N . SER A 1 89 ? -21.984 19.145 10.565 1.00 64.75 89 SER A N 1
ATOM 696 C CA . SER A 1 89 ? -22.658 19.528 11.812 1.00 64.75 89 SER A CA 1
ATOM 697 C C . SER A 1 89 ? -22.411 20.997 12.185 1.00 64.75 89 SER A C 1
ATOM 699 O O . SER A 1 89 ? -23.335 21.679 12.624 1.00 64.75 89 SER A O 1
ATOM 701 N N . HIS A 1 90 ? -21.194 21.515 11.974 1.00 73.88 90 HIS A N 1
ATOM 702 C CA . HIS A 1 90 ? -20.868 22.927 12.212 1.00 73.88 90 HIS A CA 1
ATOM 703 C C . HIS A 1 90 ? -21.649 23.855 11.273 1.00 73.88 90 HIS A C 1
ATOM 705 O O . HIS A 1 90 ? -22.264 24.819 11.720 1.00 73.88 90 HIS A O 1
ATOM 711 N N . GLN A 1 91 ? -21.707 23.514 9.982 1.00 74.56 91 GLN A N 1
ATOM 712 C CA . GLN A 1 91 ? -22.469 24.264 8.985 1.00 74.56 91 GLN A CA 1
ATOM 713 C C . GLN A 1 91 ? -23.972 24.293 9.310 1.00 74.56 91 GLN A C 1
ATOM 715 O O . GLN A 1 91 ? -24.622 25.319 9.106 1.00 74.56 91 GLN A O 1
ATOM 720 N N . GLN A 1 92 ? -24.527 23.196 9.842 1.00 71.44 92 GLN A N 1
ATOM 721 C CA . GLN A 1 92 ? -25.919 23.148 10.303 1.00 71.44 92 GLN A CA 1
ATOM 722 C C . GLN A 1 92 ? -26.163 24.059 11.515 1.00 71.44 92 GLN A C 1
ATOM 724 O O . GLN A 1 92 ? -27.163 24.777 11.537 1.00 71.44 92 GLN A O 1
ATOM 729 N N . TYR A 1 93 ? -25.249 24.077 12.490 1.00 67.31 93 TYR A N 1
ATOM 730 C CA . TYR A 1 93 ? -25.359 24.942 13.668 1.00 67.31 93 TYR A CA 1
ATOM 731 C C . TYR A 1 93 ? -25.239 26.430 13.308 1.00 67.31 93 TYR A C 1
ATOM 733 O O . TYR A 1 93 ? -26.046 27.242 13.752 1.00 67.31 93 TYR A O 1
ATOM 741 N N . GLU A 1 94 ? -24.295 26.794 12.437 1.00 77.31 94 GLU A N 1
ATOM 742 C CA . GLU A 1 94 ? -24.159 28.171 11.949 1.00 77.31 94 GLU A CA 1
ATOM 743 C C . GLU A 1 94 ? -25.375 28.632 11.136 1.00 77.31 94 GLU A C 1
ATOM 745 O O . GLU A 1 94 ? -25.791 29.785 11.246 1.00 77.31 94 GLU A O 1
ATOM 750 N N . ALA A 1 95 ? -25.957 27.752 10.313 1.00 77.69 95 ALA A N 1
ATOM 751 C CA . ALA A 1 95 ? -27.178 28.064 9.575 1.00 77.69 95 ALA A CA 1
ATOM 752 C C . ALA A 1 95 ? -28.362 28.310 10.522 1.00 77.69 95 ALA A C 1
ATOM 754 O O . A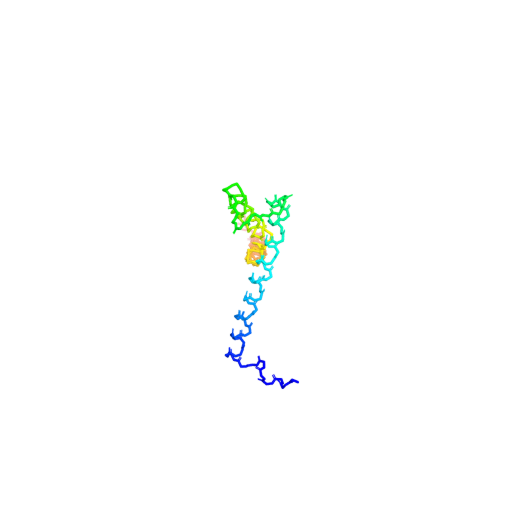LA A 1 95 ? -29.116 29.260 10.320 1.00 77.69 95 ALA A O 1
ATOM 755 N N . MET A 1 96 ? -28.484 27.503 11.580 1.00 77.19 96 MET A N 1
ATOM 756 C CA . MET A 1 96 ? -29.500 27.682 12.618 1.00 77.19 96 MET A CA 1
ATOM 757 C C . MET A 1 96 ? -29.291 28.982 13.409 1.00 77.19 96 MET A C 1
ATOM 759 O O . MET A 1 96 ? -30.252 29.713 13.635 1.00 77.19 96 MET A O 1
ATOM 763 N N . ALA A 1 97 ? -28.048 29.308 13.774 1.00 76.56 97 ALA A N 1
ATOM 764 C CA . ALA A 1 97 ? -27.717 30.538 14.494 1.00 76.56 97 ALA A CA 1
ATOM 765 C C . ALA A 1 97 ? -28.019 31.801 13.669 1.00 76.56 97 ALA A C 1
ATOM 767 O O . ALA A 1 97 ? -28.587 32.753 14.200 1.00 76.56 97 ALA A O 1
ATOM 768 N N . ARG A 1 98 ? -27.714 31.796 12.361 1.00 82.94 98 ARG A N 1
ATOM 769 C CA . ARG A 1 98 ? -28.077 32.905 11.460 1.00 82.94 98 ARG A CA 1
ATOM 770 C C . ARG A 1 98 ? -29.586 33.101 11.380 1.00 82.94 98 ARG A C 1
ATOM 772 O O . ARG A 1 98 ? -30.050 34.229 11.483 1.00 82.94 98 ARG A O 1
ATOM 779 N N . HIS A 1 99 ? -30.341 32.012 11.259 1.00 87.81 99 HIS A N 1
ATOM 780 C CA . HIS A 1 99 ? -31.795 32.100 11.193 1.00 87.81 99 HIS A CA 1
ATOM 781 C C . HIS A 1 99 ? -32.406 32.623 12.502 1.00 87.81 99 HIS A C 1
ATOM 783 O O . HIS A 1 99 ? -33.345 33.410 12.473 1.00 87.81 99 HIS A O 1
ATOM 789 N N . HIS A 1 100 ? -31.842 32.244 13.654 1.00 81.88 100 HIS A N 1
ATOM 790 C CA . HIS A 1 100 ? -32.258 32.794 14.944 1.00 81.88 100 HIS A CA 1
ATOM 791 C C . HIS A 1 100 ? -32.012 34.306 15.028 1.00 81.88 100 HIS A C 1
ATOM 793 O O . HIS A 1 100 ? -32.908 35.043 15.419 1.00 81.88 100 HIS A O 1
ATOM 799 N N . GLN A 1 101 ? -30.842 34.774 14.585 1.00 85.81 101 GLN A N 1
ATOM 800 C CA . GLN A 1 101 ? -30.508 36.198 14.587 1.00 85.81 101 GLN A CA 1
ATOM 801 C C . GLN A 1 101 ? -31.380 37.016 13.612 1.00 85.81 101 GLN A C 1
ATOM 803 O O . GLN A 1 101 ? -31.735 38.155 13.906 1.00 85.81 101 GLN A O 1
ATOM 808 N N . GLU A 1 102 ? -31.754 36.442 12.464 1.00 89.62 102 GLU A N 1
ATOM 809 C CA . GLU A 1 102 ? -32.723 37.047 11.536 1.00 89.62 102 GLU A CA 1
ATOM 810 C C . GLU A 1 102 ? -34.121 37.149 12.156 1.00 89.62 102 GLU A C 1
ATOM 812 O O . GLU A 1 102 ? -34.769 38.185 12.022 1.00 89.62 102 GLU A O 1
ATOM 817 N N . LEU A 1 103 ? -34.567 36.106 12.866 1.00 84.19 103 LEU A N 1
ATOM 818 C CA . LEU A 1 103 ? -35.838 36.121 13.591 1.00 84.19 103 LEU A CA 1
ATOM 819 C C . LEU A 1 103 ? -35.834 37.165 14.710 1.00 84.19 103 LEU A C 1
ATOM 821 O O . LEU A 1 103 ? -36.790 37.924 14.822 1.00 84.19 103 LEU A O 1
ATOM 825 N N . GLU A 1 104 ? -34.765 37.244 15.506 1.00 87.56 104 GLU A N 1
ATOM 826 C CA . GLU A 1 104 ? -34.622 38.273 16.543 1.00 87.56 104 GLU A CA 1
ATOM 827 C C . GLU A 1 104 ? -34.684 39.681 15.946 1.00 87.56 104 GLU A C 1
ATOM 829 O O . GLU A 1 104 ? -35.419 40.524 16.455 1.00 87.56 104 GLU A O 1
ATOM 834 N N . ARG A 1 105 ? -33.980 39.928 14.832 1.00 89.75 105 ARG A N 1
ATOM 835 C CA . ARG A 1 105 ? -34.050 41.216 14.130 1.00 89.75 105 ARG A CA 1
ATOM 836 C C . ARG A 1 105 ? -35.470 41.522 13.649 1.00 89.75 105 ARG A C 1
ATOM 838 O O . ARG A 1 105 ? -35.953 42.616 13.906 1.00 89.75 105 ARG A O 1
ATOM 845 N N . ALA A 1 106 ? -36.141 40.572 12.998 1.00 88.69 106 ALA A N 1
ATOM 846 C CA . ALA A 1 106 ? -37.496 40.775 12.484 1.00 88.69 106 ALA A CA 1
ATOM 847 C C . ALA A 1 106 ? -38.515 41.045 13.606 1.00 88.69 106 ALA A C 1
ATOM 849 O O . ALA A 1 106 ? -39.423 41.861 13.445 1.00 88.69 106 ALA A O 1
ATOM 850 N N . VAL A 1 107 ? -38.356 40.383 14.759 1.00 86.19 107 VAL A N 1
ATOM 851 C CA . VAL A 1 107 ? -39.179 40.634 15.950 1.00 86.19 107 VAL A CA 1
ATOM 852 C C . VAL A 1 107 ? -38.925 42.037 16.497 1.00 86.19 107 VAL A C 1
ATOM 854 O O . VAL A 1 107 ? -39.885 42.734 16.811 1.00 86.19 107 VAL A O 1
ATOM 857 N N . ILE A 1 108 ? -37.662 42.468 16.585 1.00 88.44 108 ILE A N 1
ATOM 858 C CA . ILE A 1 108 ? -37.313 43.826 17.028 1.00 88.44 108 ILE A CA 1
ATOM 859 C C . ILE A 1 108 ? -37.920 44.872 16.086 1.00 88.44 108 ILE A C 1
ATOM 861 O O . ILE A 1 108 ? -38.611 45.763 16.568 1.00 88.44 108 ILE A O 1
ATOM 865 N N . GLU A 1 109 ? -37.749 44.721 14.770 1.00 89.25 109 GLU A N 1
ATOM 866 C CA . GLU A 1 109 ? -38.319 45.634 13.764 1.00 89.25 109 GLU A CA 1
ATOM 867 C C . GLU A 1 109 ? -39.853 45.718 13.876 1.00 89.25 109 GLU A C 1
ATOM 869 O O . GLU A 1 109 ? -40.417 46.809 13.849 1.00 89.25 109 GLU A O 1
ATOM 874 N N . SER A 1 110 ? -40.529 44.582 14.093 1.00 84.88 110 SER A N 1
ATOM 875 C CA . SER A 1 110 ? -41.990 44.546 14.277 1.00 84.88 110 SER A CA 1
ATOM 876 C C . SER A 1 110 ? -42.436 45.302 15.537 1.00 84.88 110 SER A C 1
ATOM 878 O O . SER A 1 110 ? -43.450 45.997 15.526 1.00 84.88 110 SER A O 1
ATOM 880 N N . VAL A 1 111 ? -41.678 45.186 16.632 1.00 87.31 111 VAL A N 1
ATOM 881 C CA . VAL A 1 111 ? -41.964 45.892 17.892 1.00 87.31 111 VAL A CA 1
ATOM 882 C C . VAL A 1 111 ? -41.686 47.392 17.766 1.00 87.31 111 VAL A C 1
ATOM 884 O O . VAL A 1 111 ? -42.453 48.201 18.285 1.00 87.31 111 VAL A O 1
ATOM 887 N N . GLU A 1 112 ? -40.613 47.784 17.077 1.00 88.94 112 GLU A N 1
ATOM 888 C CA . GLU A 1 112 ? -40.302 49.194 16.808 1.00 88.94 112 GLU A CA 1
ATOM 889 C C . GLU A 1 112 ? -41.388 49.863 15.950 1.00 88.94 112 GLU A C 1
ATOM 891 O O . GLU A 1 112 ? -41.762 51.005 16.234 1.00 88.94 112 GLU A O 1
ATOM 896 N N . GLU A 1 113 ? -41.946 49.142 14.968 1.00 86.88 113 GLU A N 1
ATOM 897 C CA . GLU A 1 113 ? -43.070 49.604 14.143 1.00 86.88 113 GLU A CA 1
ATOM 898 C C . GLU A 1 113 ? -44.353 49.800 14.973 1.00 86.88 113 GLU A C 1
ATOM 900 O O . GLU A 1 113 ? -44.998 50.845 14.866 1.00 86.88 113 GLU A O 1
ATOM 905 N N . GLU A 1 114 ? -44.696 48.860 15.863 1.00 84.69 114 GLU A N 1
ATOM 906 C CA . GLU A 1 114 ? -45.863 48.986 16.755 1.00 84.69 114 GLU A CA 1
ATOM 907 C C . GLU A 1 114 ? -45.722 50.123 17.781 1.00 84.69 114 GLU A C 1
ATOM 909 O O . GLU A 1 114 ? -46.706 50.788 18.119 1.00 84.69 114 GLU A O 1
ATOM 914 N N . LEU A 1 115 ? -44.506 50.359 18.282 1.00 85.94 115 LEU A N 1
ATOM 915 C CA . LEU A 1 115 ? -44.217 51.414 19.257 1.00 85.94 115 LEU A CA 1
ATOM 916 C C . LEU A 1 115 ? -43.997 52.793 18.615 1.00 85.94 115 LEU A C 1
ATOM 918 O O . LEU A 1 115 ? -43.896 53.784 19.342 1.00 85.94 115 LEU A O 1
ATOM 922 N N . GLY A 1 116 ? -43.933 52.874 17.281 1.00 80.19 116 GLY A N 1
ATOM 923 C CA . GLY A 1 116 ? -43.675 54.116 16.551 1.00 80.19 116 GLY A CA 1
ATOM 924 C C . GLY A 1 116 ? -42.295 54.712 16.844 1.00 80.19 116 GLY A C 1
ATOM 925 O O . GLY A 1 116 ? -42.157 55.932 16.881 1.00 80.19 116 GLY A O 1
ATOM 926 N N . LEU A 1 117 ? -41.294 53.864 17.103 1.00 66.88 117 LEU A N 1
ATOM 927 C CA . LEU A 1 117 ? -39.923 54.261 17.464 1.00 66.88 117 LEU A CA 1
ATOM 928 C C . LEU A 1 117 ? -38.983 54.426 16.249 1.00 66.88 117 LEU A C 1
ATOM 930 O O . LEU A 1 117 ? -37.766 54.420 16.422 1.00 66.88 117 LEU A O 1
ATOM 934 N N . GLY A 1 118 ? -39.541 54.587 15.045 1.00 59.72 118 GLY A N 1
ATOM 935 C CA . GLY A 1 118 ? -38.804 54.807 13.790 1.00 59.72 118 GLY A CA 1
ATOM 936 C C . GLY A 1 118 ? -38.476 56.266 13.492 1.00 59.72 118 GLY A C 1
ATOM 937 O O . GLY A 1 118 ? -39.354 57.131 13.712 1.00 59.72 118 GLY A O 1
#

Foldseek 3Di:
DDPVQVPDPVVVVVVVVVVVVVVVVVLVVVLCVVLCVVQPPDDADVDHDPSSVVSSVVSSVVSVVVVCVVVVCPVVVVVVVVVVVVVVVVVVVVVVVVVVVVVVVVVVVVVCVVVVVD

Radius of gyration: 31.12 Å; chains: 1; bounding box: 70×78×44 Å